Protein AF-A0AAJ6M3D6-F1 (afdb_monomer_lite)

Foldseek 3Di:
DDDVVNVVVVLVVLLVVLLVQLVVCVVVCVPCVVVSLVVSLVCCCPVVVDDNVSSNVSSVVSVVVNVVVPQDFDWPPVPADPQWTWTARPVVRDIDIDTPVVCCVPPPVVPPPDDDDD

pLDDT: mean 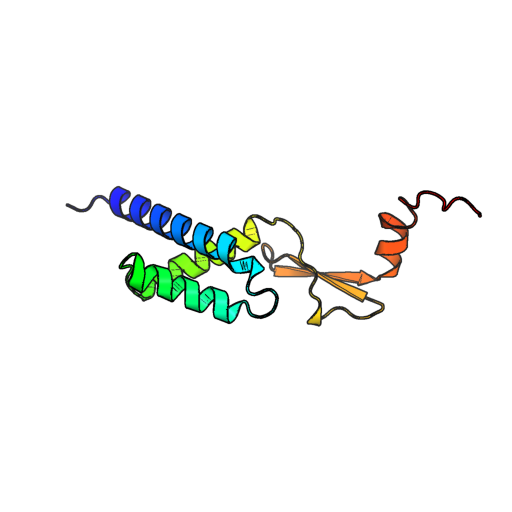75.57, std 13.22, range [39.34, 93.31]

Radius of gyration: 20.31 Å; chains: 1; bounding box: 68×24×45 Å

Organism: NCBI:txid1605838

Structure (mmCIF, N/CA/C/O backbone):
data_AF-A0AAJ6M3D6-F1
#
_entry.id   AF-A0AAJ6M3D6-F1
#
loop_
_atom_site.group_PDB
_atom_site.id
_atom_site.type_symbol
_atom_site.label_atom_id
_atom_site.label_alt_id
_atom_site.label_comp_id
_atom_site.label_asym_id
_atom_site.label_entity_id
_atom_site.label_seq_id
_atom_site.pdbx_PDB_ins_code
_atom_site.Cartn_x
_atom_site.Cartn_y
_atom_site.Cartn_z
_atom_site.occupancy
_atom_site.B_iso_or_equiv
_atom_site.auth_seq_id
_atom_site.auth_comp_id
_atom_site.auth_asym_id
_atom_site.auth_atom_id
_atom_site.pdbx_PDB_model_num
ATOM 1 N N . MET A 1 1 ? -25.809 8.737 21.921 1.00 39.34 1 MET A N 1
ATOM 2 C CA . MET A 1 1 ? -25.945 9.112 20.499 1.00 39.34 1 MET A CA 1
ATOM 3 C C . MET A 1 1 ? -24.542 9.071 19.920 1.00 39.34 1 MET A C 1
ATOM 5 O O . MET A 1 1 ? -23.765 9.938 20.275 1.00 39.34 1 MET A O 1
ATOM 9 N N . ASN A 1 2 ? -24.183 8.025 19.169 1.00 50.72 2 ASN A N 1
ATOM 10 C CA . ASN A 1 2 ? -22.892 7.982 18.472 1.00 50.72 2 ASN A CA 1
ATOM 11 C C . ASN A 1 2 ? -23.045 8.826 17.210 1.00 50.72 2 ASN A C 1
ATOM 13 O O . ASN A 1 2 ? -23.861 8.480 16.351 1.00 50.72 2 ASN A O 1
ATOM 17 N N . SER A 1 3 ? -22.330 9.943 17.123 1.00 57.78 3 SER A N 1
ATOM 18 C CA . SER A 1 3 ? -22.367 10.767 15.922 1.00 57.78 3 SER A CA 1
ATOM 19 C C . SER A 1 3 ? -21.639 10.025 14.793 1.00 57.78 3 SER A C 1
ATOM 21 O O . SER A 1 3 ? -20.607 9.401 15.039 1.00 57.78 3 SER A O 1
ATOM 23 N N . PRO A 1 4 ? -22.126 10.070 13.541 1.00 56.81 4 PRO A N 1
ATOM 24 C CA . PRO A 1 4 ? -21.431 9.455 12.407 1.00 56.81 4 PRO A CA 1
ATOM 25 C C . PRO A 1 4 ? -19.996 9.990 12.225 1.00 56.81 4 PRO A C 1
ATOM 27 O O . PRO A 1 4 ? -19.134 9.255 11.747 1.00 56.81 4 PRO A O 1
ATOM 30 N N . LEU A 1 5 ? -19.715 11.212 12.694 1.00 62.44 5 LEU A N 1
ATOM 31 C CA . LEU A 1 5 ? -18.369 11.791 12.780 1.00 62.44 5 LEU A CA 1
ATOM 32 C C . LEU A 1 5 ? -17.418 10.971 13.668 1.00 62.44 5 LEU A C 1
ATOM 34 O O . LEU A 1 5 ? -16.331 10.636 13.209 1.00 62.44 5 LEU A O 1
ATOM 38 N N . ASP A 1 6 ? -17.853 10.539 14.856 1.00 70.81 6 ASP A N 1
ATOM 39 C CA . ASP A 1 6 ? -17.025 9.737 15.774 1.00 70.81 6 ASP A CA 1
ATOM 40 C C . ASP A 1 6 ? -16.624 8.400 15.134 1.00 70.81 6 ASP A C 1
ATOM 42 O O . ASP A 1 6 ? -15.515 7.899 15.313 1.00 70.81 6 ASP A O 1
ATOM 46 N N . SER A 1 7 ? -17.528 7.821 14.335 1.00 74.81 7 SER A N 1
ATOM 47 C CA . SER A 1 7 ? -17.263 6.572 13.619 1.00 74.81 7 SER A CA 1
ATOM 48 C C . SER A 1 7 ? -16.274 6.749 12.463 1.00 74.81 7 SER A C 1
ATOM 50 O O . SER A 1 7 ? -15.472 5.853 12.199 1.00 74.81 7 SER A O 1
ATOM 52 N N . MET A 1 8 ? -16.303 7.903 11.791 1.00 76.06 8 MET A N 1
ATOM 53 C CA . MET A 1 8 ? -15.398 8.220 10.690 1.00 76.06 8 MET A CA 1
ATOM 54 C C . MET A 1 8 ? -13.999 8.559 11.213 1.00 76.06 8 MET A C 1
ATOM 56 O O . MET A 1 8 ? -13.025 7.970 10.750 1.00 76.06 8 MET A O 1
ATOM 60 N N . GLU A 1 9 ? -13.901 9.393 12.249 1.00 78.44 9 GLU A N 1
ATOM 61 C CA . GLU A 1 9 ? -12.632 9.718 12.912 1.00 78.44 9 GLU A CA 1
ATOM 62 C C . GLU A 1 9 ? -11.969 8.481 13.524 1.00 78.44 9 GLU A C 1
ATOM 64 O O . GLU A 1 9 ? -10.751 8.300 13.411 1.00 78.44 9 GLU A O 1
ATOM 69 N N . TYR A 1 10 ? -12.761 7.584 14.122 1.00 83.81 10 TYR A N 1
ATOM 70 C CA . TYR A 1 10 ? -12.259 6.310 14.629 1.00 83.81 10 TYR A CA 1
ATOM 71 C C . TYR A 1 10 ? -11.660 5.458 13.506 1.00 83.81 10 TYR A C 1
ATOM 73 O O . TYR A 1 10 ? -10.528 4.985 13.622 1.00 83.81 10 TYR A O 1
ATOM 81 N N . ARG A 1 11 ? -12.384 5.297 12.391 1.00 82.75 11 ARG A N 1
ATOM 82 C CA . ARG A 1 11 ? -11.904 4.526 11.234 1.00 82.75 11 ARG A CA 1
ATOM 83 C C . ARG A 1 11 ? -10.623 5.114 10.657 1.00 82.75 11 ARG A C 1
ATOM 85 O O . ARG A 1 11 ? -9.671 4.369 10.451 1.00 82.75 11 ARG A O 1
ATOM 92 N N . GLU A 1 12 ? -10.567 6.426 10.455 1.00 81.56 12 GLU A N 1
ATOM 93 C CA . GLU A 1 12 ? -9.363 7.086 9.945 1.00 81.56 12 GLU A CA 1
ATOM 94 C C . GLU A 1 12 ? -8.168 6.925 10.886 1.00 81.56 12 GLU A C 1
ATOM 96 O O . GLU A 1 12 ? -7.047 6.675 10.441 1.00 81.56 12 GLU A O 1
ATOM 101 N N . THR A 1 13 ? -8.393 7.044 12.195 1.00 88.50 13 THR A N 1
ATOM 102 C CA . THR A 1 13 ? -7.333 6.889 13.196 1.00 88.50 13 THR A CA 1
ATOM 103 C C . THR A 1 13 ? -6.786 5.462 13.193 1.00 88.50 13 THR A C 1
ATOM 105 O O . THR A 1 13 ? -5.569 5.264 13.197 1.00 88.50 13 THR A O 1
ATOM 108 N N . MET A 1 14 ? -7.666 4.460 13.121 1.00 90.06 14 MET A N 1
ATOM 109 C CA . MET A 1 14 ? -7.262 3.054 13.057 1.00 90.06 14 MET A CA 1
ATOM 110 C C . MET A 1 14 ? -6.582 2.702 11.722 1.00 90.06 14 MET A C 1
ATOM 112 O O . MET A 1 14 ? -5.603 1.957 11.718 1.00 90.06 14 MET A O 1
ATOM 116 N N . GLN A 1 15 ? -7.021 3.280 10.598 1.00 84.25 15 GLN A N 1
ATOM 117 C CA . GLN A 1 15 ? -6.352 3.126 9.299 1.00 84.25 15 GLN A CA 1
ATOM 118 C C . GLN A 1 15 ? -4.938 3.718 9.322 1.00 84.25 15 GLN A C 1
ATOM 120 O O . GLN A 1 15 ? -3.987 3.069 8.888 1.00 84.25 15 GLN A O 1
ATOM 125 N N . ARG A 1 16 ? -4.767 4.919 9.889 1.00 86.31 16 ARG A N 1
ATOM 126 C CA . ARG A 1 16 ? -3.444 5.544 10.047 1.00 86.31 16 ARG A CA 1
ATOM 127 C C . ARG A 1 16 ? -2.516 4.706 10.928 1.00 86.31 16 ARG A C 1
ATOM 129 O O . ARG A 1 16 ? -1.332 4.587 10.616 1.00 86.31 16 ARG A O 1
ATOM 136 N N . ALA A 1 17 ? -3.041 4.095 11.991 1.00 88.50 17 ALA A N 1
ATOM 137 C CA . ALA A 1 17 ? -2.277 3.177 12.834 1.00 88.50 17 ALA A CA 1
ATOM 138 C C . ALA A 1 17 ? -1.837 1.919 12.062 1.00 88.50 17 ALA A C 1
ATOM 140 O O . ALA A 1 17 ? -0.669 1.534 12.137 1.00 88.50 17 ALA A O 1
ATOM 141 N N . ALA A 1 18 ? -2.732 1.329 11.260 1.00 88.25 18 ALA A N 1
ATOM 142 C CA . ALA A 1 18 ? -2.402 0.210 10.377 1.00 88.25 18 ALA A CA 1
ATOM 143 C C . ALA A 1 18 ? -1.307 0.583 9.365 1.00 88.25 18 ALA A C 1
ATOM 145 O O . ALA A 1 18 ? -0.328 -0.144 9.214 1.00 88.25 18 ALA A O 1
ATOM 146 N N . LEU A 1 19 ? -1.420 1.752 8.729 1.00 84.62 19 LEU A N 1
ATOM 147 C CA . LEU A 1 19 ? -0.434 2.249 7.771 1.00 84.62 19 LEU A CA 1
ATOM 148 C C . LEU A 1 19 ? 0.939 2.464 8.419 1.00 84.62 19 LEU A C 1
ATOM 150 O O . LEU A 1 19 ? 1.965 2.123 7.833 1.00 84.62 19 LEU A O 1
ATOM 154 N N . ALA A 1 20 ? 0.980 3.015 9.634 1.00 86.25 20 ALA A N 1
ATOM 155 C CA . ALA A 1 20 ? 2.223 3.198 10.377 1.00 86.25 20 ALA A CA 1
ATOM 156 C C . ALA A 1 20 ? 2.885 1.854 10.724 1.00 86.25 20 ALA A C 1
ATOM 158 O O . A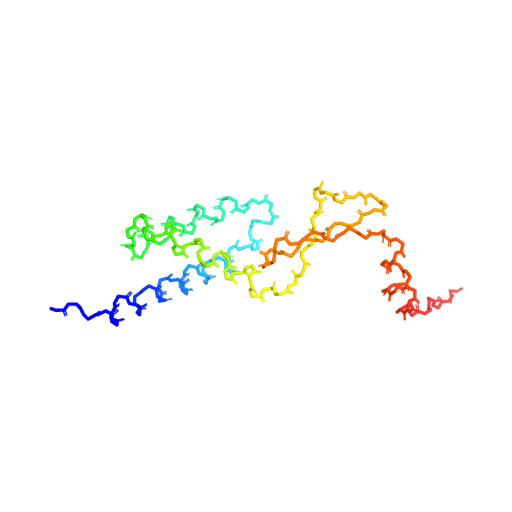LA A 1 20 ? 4.106 1.722 10.599 1.00 86.25 20 ALA A O 1
ATOM 159 N N . TYR A 1 21 ? 2.085 0.854 11.109 1.00 87.06 21 TYR A N 1
ATOM 160 C CA . TYR A 1 21 ? 2.566 -0.505 11.356 1.00 87.06 21 TYR A CA 1
ATOM 161 C C . TYR A 1 21 ? 3.162 -1.118 10.082 1.00 87.06 21 TYR A C 1
ATOM 163 O O . TYR A 1 21 ? 4.306 -1.575 10.091 1.00 87.06 21 TYR A O 1
ATOM 171 N N . LEU A 1 22 ? 2.431 -1.040 8.968 1.00 84.38 22 LEU A N 1
ATOM 172 C CA . LEU A 1 22 ? 2.882 -1.520 7.665 1.00 84.38 22 LEU A CA 1
ATOM 173 C C . LEU A 1 22 ? 4.202 -0.861 7.239 1.00 84.38 22 LEU A C 1
ATOM 175 O O . LEU A 1 22 ? 5.171 -1.562 6.963 1.00 84.38 22 LEU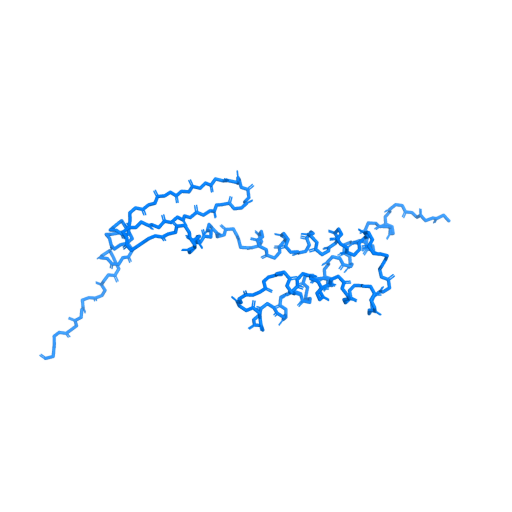 A O 1
ATOM 179 N N . LYS A 1 23 ? 4.298 0.474 7.292 1.00 81.44 23 LYS A N 1
ATOM 180 C CA . LYS A 1 23 ? 5.525 1.220 6.944 1.00 81.44 23 LYS A CA 1
ATOM 181 C C . LYS A 1 23 ? 6.735 0.811 7.783 1.00 81.44 23 LYS A C 1
ATOM 183 O O . LYS A 1 23 ? 7.859 0.795 7.280 1.00 81.44 23 LYS A O 1
ATOM 188 N N . ARG A 1 24 ? 6.525 0.506 9.067 1.00 82.81 24 ARG A N 1
ATOM 189 C CA . ARG A 1 24 ? 7.597 0.110 9.990 1.00 82.81 24 ARG A CA 1
ATOM 190 C C . ARG A 1 24 ? 8.097 -1.306 9.714 1.00 82.81 24 ARG A C 1
ATOM 192 O O . ARG A 1 24 ? 9.299 -1.534 9.799 1.00 82.81 24 ARG A O 1
ATOM 199 N N . HIS A 1 25 ? 7.192 -2.218 9.367 1.00 79.50 25 HIS A N 1
ATOM 200 C CA . HIS A 1 25 ? 7.494 -3.642 9.228 1.00 79.50 25 HIS A CA 1
ATOM 201 C C . HIS A 1 25 ? 7.676 -4.111 7.773 1.00 79.50 25 HIS A C 1
ATOM 203 O O . HIS A 1 25 ? 8.168 -5.215 7.572 1.00 79.50 25 HIS A O 1
ATOM 209 N N . GLN A 1 26 ? 7.397 -3.287 6.753 1.00 70.62 26 GLN A N 1
ATOM 210 C CA . GLN A 1 26 ? 7.592 -3.662 5.338 1.00 70.62 26 GLN A CA 1
ATOM 211 C C . GLN A 1 26 ? 9.043 -4.056 5.008 1.00 70.62 26 GLN A C 1
ATOM 213 O O . GLN A 1 26 ? 9.289 -4.932 4.190 1.00 70.62 26 GLN A O 1
ATOM 218 N N . LYS A 1 27 ? 10.028 -3.432 5.670 1.00 64.19 27 LYS A N 1
ATOM 219 C CA . LYS A 1 27 ? 11.458 -3.708 5.439 1.00 64.19 27 LYS A CA 1
ATOM 220 C C . LYS A 1 27 ? 11.918 -5.039 6.032 1.00 64.19 27 LYS A C 1
ATOM 222 O O . LYS A 1 27 ? 12.991 -5.514 5.682 1.00 64.19 27 LYS A O 1
ATOM 227 N N . GLU A 1 28 ? 11.129 -5.613 6.937 1.00 63.69 28 GLU A N 1
ATOM 228 C CA . GLU A 1 28 ? 11.398 -6.919 7.542 1.00 63.69 28 GLU A CA 1
ATOM 229 C C . GLU A 1 28 ? 10.893 -8.073 6.655 1.00 63.69 28 GLU A C 1
ATOM 231 O O . GLU A 1 28 ? 11.303 -9.208 6.870 1.00 63.69 28 GLU A O 1
ATOM 236 N N . HIS A 1 29 ? 10.032 -7.792 5.663 1.00 55.38 29 HIS A N 1
ATOM 237 C CA . HIS A 1 29 ? 9.282 -8.794 4.886 1.00 55.38 29 HIS A CA 1
ATOM 238 C C . HIS A 1 29 ? 9.354 -8.550 3.375 1.00 55.38 29 HIS A C 1
ATOM 240 O O . HIS A 1 29 ? 8.335 -8.584 2.700 1.00 55.38 29 HIS A O 1
ATOM 246 N N . LEU A 1 30 ? 10.555 -8.339 2.828 1.00 53.81 30 LEU A N 1
ATOM 247 C CA . LEU A 1 30 ? 10.774 -8.094 1.388 1.00 53.81 30 LEU A CA 1
ATOM 248 C C . LEU A 1 30 ? 10.300 -9.229 0.449 1.00 53.81 30 LEU A C 1
ATOM 250 O O . LEU A 1 30 ? 10.342 -9.055 -0.764 1.00 53.81 30 LEU A O 1
ATOM 254 N N . GLU A 1 31 ? 9.860 -10.374 0.982 1.00 52.69 31 GLU A N 1
ATOM 255 C CA . GLU A 1 31 ? 9.479 -11.558 0.196 1.00 52.69 31 GLU A CA 1
ATOM 256 C C . GLU A 1 31 ? 8.081 -12.124 0.539 1.00 52.69 31 GLU A C 1
ATOM 258 O O . GLU A 1 31 ? 7.639 -13.053 -0.130 1.00 52.69 31 GLU A O 1
ATOM 263 N N . HIS A 1 32 ? 7.365 -11.601 1.553 1.00 60.22 32 HIS A N 1
ATOM 264 C CA . HIS A 1 32 ? 6.113 -12.212 2.050 1.00 60.22 32 HIS A CA 1
ATOM 265 C C . HIS A 1 32 ? 5.038 -11.187 2.464 1.00 60.22 32 HIS A C 1
ATOM 267 O O . HIS A 1 32 ? 4.729 -11.015 3.650 1.00 60.22 32 HIS A O 1
ATOM 273 N N . ASP A 1 33 ? 4.408 -10.553 1.478 1.00 66.25 33 ASP A N 1
ATOM 274 C CA . ASP A 1 33 ? 3.343 -9.562 1.690 1.00 66.25 33 ASP A CA 1
ATOM 275 C C . ASP A 1 33 ? 2.108 -10.120 2.424 1.00 66.25 33 ASP A C 1
ATOM 277 O O . ASP A 1 33 ? 1.517 -9.431 3.262 1.00 66.25 33 ASP A O 1
ATOM 281 N N . ASP A 1 34 ? 1.774 -11.398 2.219 1.00 70.38 34 ASP A N 1
AT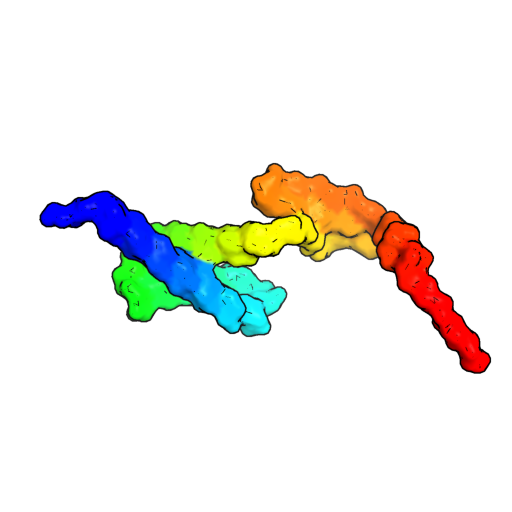OM 282 C CA . ASP A 1 34 ? 0.660 -12.067 2.911 1.00 70.38 34 ASP A CA 1
ATOM 283 C C . ASP A 1 34 ? 0.869 -12.122 4.436 1.00 70.38 34 ASP A C 1
ATOM 285 O O . ASP A 1 34 ? -0.068 -11.964 5.231 1.00 70.38 34 ASP A O 1
ATOM 289 N N . GLN A 1 35 ? 2.120 -12.302 4.875 1.00 80.25 35 GLN A N 1
ATOM 290 C CA . GLN A 1 35 ? 2.458 -12.346 6.296 1.00 80.25 35 GLN A CA 1
ATOM 291 C C . GLN A 1 35 ? 2.393 -10.948 6.924 1.00 80.25 35 GLN A C 1
ATOM 293 O O . GLN A 1 35 ? 1.925 -10.798 8.059 1.00 80.25 35 GLN A O 1
ATOM 298 N N . LEU A 1 36 ? 2.813 -9.918 6.186 1.00 81.38 36 LEU A N 1
ATOM 299 C CA . LEU A 1 36 ? 2.719 -8.525 6.615 1.00 81.38 36 LEU A CA 1
ATOM 300 C C . LEU A 1 36 ? 1.251 -8.100 6.804 1.00 81.38 36 LEU A C 1
ATOM 302 O O . LEU A 1 36 ? 0.910 -7.452 7.803 1.00 81.38 36 LEU A O 1
ATOM 306 N N . PHE A 1 37 ? 0.368 -8.532 5.902 1.00 83.94 37 PHE A N 1
ATOM 307 C CA . PHE A 1 37 ? -1.066 -8.273 5.987 1.00 83.94 37 PHE A CA 1
ATOM 308 C C . PHE A 1 37 ? -1.707 -8.936 7.217 1.00 83.94 37 PHE A C 1
ATOM 310 O O . PHE A 1 37 ? -2.334 -8.263 8.041 1.00 83.94 37 PHE A O 1
ATOM 317 N N . SER A 1 38 ? -1.468 -10.237 7.417 1.00 86.81 38 SER A N 1
ATOM 318 C CA . SER A 1 38 ? -1.995 -10.990 8.567 1.00 86.81 38 SER A CA 1
ATOM 319 C C . SER A 1 38 ? -1.510 -10.433 9.917 1.00 86.81 38 SER A C 1
ATOM 321 O O . SER A 1 38 ? -2.289 -10.283 10.869 1.00 86.81 38 SER A O 1
ATOM 323 N N . ARG A 1 39 ? -0.234 -10.028 10.005 1.00 87.88 39 ARG A N 1
ATOM 324 C CA . ARG A 1 39 ? 0.322 -9.368 11.200 1.00 87.88 39 ARG A CA 1
ATOM 325 C C . ARG A 1 39 ? -0.335 -8.018 11.479 1.00 87.88 39 ARG A C 1
ATOM 327 O O . ARG A 1 39 ? -0.567 -7.691 12.642 1.00 87.88 39 ARG A O 1
ATOM 334 N N . THR A 1 40 ? -0.674 -7.263 10.439 1.00 88.50 40 THR A N 1
ATOM 335 C CA . THR A 1 40 ? -1.361 -5.970 10.577 1.00 88.50 40 THR A CA 1
ATOM 336 C C . THR A 1 40 ? -2.779 -6.149 11.116 1.00 88.50 40 THR A C 1
ATOM 338 O O . THR A 1 40 ? -3.155 -5.466 12.068 1.00 88.50 40 THR A O 1
ATOM 341 N N . ILE A 1 41 ? -3.536 -7.125 10.602 1.00 90.12 41 ILE A N 1
ATOM 342 C CA . ILE A 1 41 ? -4.864 -7.478 11.139 1.00 90.12 41 ILE A CA 1
ATOM 343 C C . ILE A 1 41 ? -4.753 -7.878 12.613 1.00 90.12 41 ILE A C 1
ATOM 345 O O . ILE A 1 41 ? -5.519 -7.412 13.457 1.00 90.12 41 ILE A O 1
ATOM 349 N N . THR A 1 42 ? -3.762 -8.707 12.942 1.00 91.69 42 THR A N 1
ATOM 350 C CA . THR A 1 42 ? -3.519 -9.164 14.315 1.00 91.69 42 THR A CA 1
ATOM 351 C C . THR A 1 42 ? -3.192 -7.994 15.243 1.00 91.69 42 THR A C 1
ATOM 353 O O . THR A 1 42 ? -3.716 -7.927 16.353 1.00 91.69 42 THR A O 1
ATOM 356 N N . HIS A 1 43 ? -2.382 -7.034 14.790 1.00 91.06 43 HIS A N 1
ATOM 357 C CA . HIS A 1 43 ? -2.067 -5.823 15.544 1.00 91.06 43 HIS A CA 1
ATOM 358 C C . HIS A 1 43 ? -3.315 -4.967 15.803 1.00 91.06 43 HIS A C 1
ATOM 360 O O . HIS A 1 43 ? -3.572 -4.594 16.947 1.00 91.06 43 HIS A O 1
ATOM 366 N N . LEU A 1 44 ? -4.132 -4.721 14.775 1.00 89.38 44 LEU A N 1
ATOM 367 C CA . LEU A 1 44 ? -5.385 -3.973 14.913 1.00 89.38 44 LEU A CA 1
ATOM 368 C C . LEU A 1 44 ? -6.338 -4.634 15.919 1.00 89.38 44 LEU A C 1
ATOM 370 O O . LEU A 1 44 ? -6.951 -3.953 16.739 1.00 89.38 44 LEU A O 1
ATOM 374 N N . ARG A 1 45 ? -6.432 -5.965 15.906 1.00 93.31 45 ARG A N 1
ATOM 375 C CA . ARG A 1 45 ? -7.302 -6.710 16.822 1.00 93.31 45 ARG A CA 1
ATOM 376 C C . ARG A 1 45 ? -6.776 -6.737 18.250 1.00 93.31 45 ARG A C 1
ATOM 378 O O . ARG A 1 45 ? -7.502 -6.392 19.175 1.00 93.31 45 ARG A O 1
ATOM 385 N N . LEU A 1 46 ? -5.531 -7.175 18.434 1.00 90.19 46 LEU A N 1
ATOM 386 C CA . LEU A 1 46 ? -4.985 -7.463 19.760 1.00 90.19 46 LEU A CA 1
ATOM 387 C C . LEU A 1 46 ? -4.487 -6.209 20.478 1.00 90.19 46 LEU A C 1
ATOM 389 O O . LEU A 1 46 ? -4.649 -6.108 21.689 1.00 90.19 46 LEU A O 1
ATOM 393 N N . ALA A 1 47 ? -3.884 -5.263 19.755 1.00 88.19 47 ALA A N 1
ATOM 394 C CA . ALA A 1 47 ? -3.317 -4.061 20.361 1.00 88.19 47 ALA A CA 1
ATOM 395 C C . ALA A 1 47 ? -4.308 -2.891 20.398 1.00 88.19 47 ALA A C 1
ATOM 397 O O . ALA A 1 47 ? -4.248 -2.079 21.317 1.00 88.19 47 ALA A O 1
ATOM 398 N N . LEU A 1 48 ? -5.208 -2.798 19.411 1.00 86.12 48 LEU A N 1
ATOM 399 C CA . LEU A 1 48 ? -6.127 -1.661 19.254 1.00 86.12 48 LEU A CA 1
ATOM 400 C C . LEU A 1 48 ? -7.605 -2.028 19.458 1.00 86.12 48 LEU A C 1
ATOM 402 O O . LEU A 1 48 ? -8.463 -1.148 19.414 1.00 86.12 48 LEU A O 1
ATOM 406 N N . GLY A 1 49 ? -7.915 -3.305 19.713 1.00 88.19 49 GLY A N 1
ATOM 407 C CA . GLY A 1 49 ? -9.272 -3.763 20.023 1.00 88.19 49 GLY A CA 1
ATOM 408 C C . GLY A 1 49 ? -10.256 -3.655 18.856 1.00 88.19 49 GLY A C 1
ATOM 409 O O . GLY A 1 49 ? -11.466 -3.630 19.078 1.00 88.19 49 GLY A O 1
ATOM 410 N N . VAL A 1 50 ? -9.765 -3.560 17.618 1.00 89.44 50 VAL A N 1
ATOM 411 C CA . VAL A 1 50 ? -10.612 -3.413 16.430 1.00 89.44 50 VAL A CA 1
ATOM 412 C C . VAL A 1 50 ? -11.332 -4.743 16.137 1.00 89.44 50 VAL A C 1
ATOM 414 O O . VAL A 1 50 ? -10.685 -5.794 16.120 1.00 89.44 50 VAL A O 1
ATOM 417 N N . PRO A 1 51 ? -12.652 -4.737 15.864 1.00 88.12 51 PRO A N 1
ATOM 418 C CA . PRO A 1 51 ? -13.384 -5.928 15.433 1.00 88.12 51 PRO A CA 1
ATOM 419 C C . PRO A 1 51 ? -12.792 -6.541 14.159 1.00 88.12 51 PRO A C 1
ATOM 421 O O . PRO A 1 51 ? -12.387 -5.813 13.262 1.00 88.12 51 PRO A O 1
ATOM 424 N N . GLU A 1 52 ? -12.804 -7.867 14.037 1.00 84.94 52 GLU A N 1
ATOM 425 C CA . GLU A 1 52 ? -12.130 -8.605 12.951 1.00 84.94 52 GLU A CA 1
ATOM 426 C C . GLU A 1 52 ? -12.500 -8.121 11.541 1.00 84.94 52 GLU A C 1
ATOM 428 O O . GLU A 1 52 ? -11.618 -7.724 10.784 1.00 84.94 52 GLU A O 1
ATOM 433 N N . HIS A 1 53 ? -13.797 -8.013 11.238 1.00 82.81 53 HIS A N 1
ATOM 434 C CA . HIS A 1 53 ? -14.283 -7.503 9.948 1.00 82.81 53 HIS A CA 1
ATOM 435 C C . HIS A 1 53 ? -13.769 -6.085 9.625 1.00 82.81 53 HIS A C 1
ATOM 437 O O . HIS A 1 53 ? -13.506 -5.739 8.470 1.00 82.81 53 HIS A O 1
ATOM 443 N N . LEU A 1 54 ? -13.631 -5.241 10.653 1.00 85.50 54 LEU A N 1
ATOM 444 C CA . LEU A 1 54 ? -13.163 -3.869 10.511 1.00 85.50 54 LEU A CA 1
ATOM 445 C C . LEU A 1 54 ? -11.637 -3.826 10.403 1.00 85.50 54 LEU A C 1
ATOM 447 O O . LEU A 1 54 ? -11.113 -3.039 9.624 1.00 85.50 54 LEU A O 1
ATOM 451 N N . ALA A 1 55 ? -10.930 -4.692 11.126 1.00 88.44 55 ALA A N 1
ATOM 452 C CA . ALA A 1 55 ? -9.482 -4.821 11.059 1.00 88.44 55 ALA A CA 1
ATOM 453 C C . ALA A 1 55 ? -9.025 -5.268 9.665 1.00 88.44 55 ALA A C 1
ATOM 455 O O . ALA A 1 55 ? -8.111 -4.664 9.116 1.00 88.44 55 ALA A O 1
ATOM 456 N N . GLU A 1 56 ? -9.694 -6.255 9.064 1.00 86.19 56 GLU A N 1
ATOM 457 C CA . GLU A 1 56 ? -9.440 -6.678 7.679 1.00 86.19 56 GLU A CA 1
ATOM 458 C C . GLU A 1 56 ? -9.666 -5.535 6.689 1.00 86.19 56 GLU A C 1
ATOM 460 O O . GLU A 1 56 ? -8.799 -5.239 5.867 1.00 86.19 56 GLU A O 1
ATOM 465 N N . SER A 1 57 ? -10.797 -4.835 6.817 1.00 86.50 57 SER A N 1
ATOM 466 C CA . SER A 1 57 ? -11.128 -3.700 5.949 1.00 86.50 57 SER A CA 1
ATOM 467 C C . SER A 1 57 ? -10.094 -2.573 6.060 1.00 86.50 57 SER A C 1
ATOM 469 O O . SER A 1 57 ? -9.632 -2.046 5.051 1.00 86.50 57 SER A O 1
ATOM 471 N N . LEU A 1 58 ? -9.707 -2.199 7.283 1.00 87.75 58 LEU A N 1
ATOM 472 C CA . LEU A 1 58 ? -8.739 -1.129 7.537 1.00 87.75 58 LEU A CA 1
ATOM 473 C C . LEU A 1 58 ? -7.319 -1.527 7.132 1.00 87.75 58 LEU A C 1
ATOM 475 O O . LEU A 1 58 ? -6.589 -0.686 6.615 1.00 87.75 58 LEU A O 1
ATOM 479 N N . ALA A 1 59 ? -6.933 -2.790 7.326 1.00 87.50 59 ALA A N 1
ATOM 480 C CA . ALA A 1 59 ? -5.662 -3.313 6.841 1.00 87.50 59 ALA A CA 1
ATOM 481 C C . ALA A 1 59 ? -5.618 -3.298 5.308 1.00 87.50 59 ALA A C 1
ATOM 483 O O . ALA A 1 59 ? -4.619 -2.863 4.748 1.00 87.50 59 ALA A O 1
ATOM 484 N N . GLY A 1 60 ? -6.703 -3.692 4.629 1.00 84.19 60 GLY A N 1
ATOM 485 C CA . GLY A 1 60 ? -6.835 -3.626 3.168 1.00 84.19 60 GLY A CA 1
ATOM 486 C C . GLY A 1 60 ? -6.704 -2.206 2.626 1.00 84.19 60 GLY A C 1
ATOM 487 O O . GLY A 1 60 ? -5.958 -1.970 1.674 1.00 84.19 60 GLY A O 1
ATOM 488 N N . LEU A 1 61 ? -7.371 -1.246 3.271 1.00 82.81 61 LEU A N 1
ATOM 489 C CA . LEU A 1 61 ? -7.265 0.174 2.933 1.00 82.81 61 LEU A CA 1
ATOM 490 C C . LEU A 1 61 ? -5.855 0.716 3.176 1.00 82.81 61 LEU A C 1
ATOM 492 O O . LEU A 1 61 ? -5.296 1.347 2.288 1.00 82.81 61 LEU A O 1
ATOM 496 N N . ALA A 1 62 ? -5.252 0.431 4.330 1.00 85.25 62 ALA A N 1
ATOM 497 C CA . ALA A 1 62 ? -3.904 0.889 4.657 1.00 85.25 62 ALA A CA 1
ATOM 498 C C . ALA A 1 62 ? -2.828 0.238 3.777 1.00 85.25 62 ALA A C 1
ATOM 500 O O . ALA A 1 62 ? -1.861 0.894 3.407 1.00 85.25 62 ALA A O 1
ATOM 501 N N . TYR A 1 63 ? -2.991 -1.035 3.414 1.00 81.50 63 TYR A N 1
ATOM 502 C CA . TYR A 1 63 ? -2.119 -1.725 2.468 1.00 81.50 63 TYR A CA 1
ATOM 503 C C . TYR A 1 63 ? -2.275 -1.119 1.073 1.00 81.50 63 TYR A C 1
ATOM 505 O O . TYR A 1 63 ? -1.281 -0.762 0.451 1.00 81.50 63 TYR A O 1
ATOM 513 N N . SER A 1 64 ? -3.508 -0.888 0.618 1.00 75.88 64 SER A N 1
ATOM 514 C CA . SER A 1 64 ? -3.752 -0.187 -0.646 1.00 75.88 64 SER A CA 1
ATOM 515 C C . SER A 1 64 ? -3.150 1.216 -0.629 1.00 75.88 64 SER A C 1
ATOM 517 O O . SER A 1 64 ? -2.526 1.591 -1.607 1.00 75.88 64 SER A O 1
ATOM 519 N N . GLU A 1 65 ? -3.264 1.962 0.473 1.00 78.25 65 GLU A N 1
ATOM 520 C CA . GLU A 1 65 ? -2.692 3.303 0.662 1.00 78.25 65 GLU A CA 1
ATOM 521 C C . GLU A 1 65 ? -1.158 3.293 0.695 1.00 78.25 65 GLU A C 1
ATOM 523 O O . GLU A 1 65 ? -0.521 4.170 0.115 1.00 78.25 65 GLU A O 1
ATOM 528 N N . LEU A 1 66 ? -0.551 2.282 1.321 1.00 75.75 66 LEU A N 1
ATOM 529 C CA . LEU A 1 66 ? 0.896 2.079 1.309 1.00 75.75 66 LEU A CA 1
ATOM 530 C C . LEU A 1 66 ? 1.425 1.939 -0.121 1.00 75.75 66 LEU A C 1
ATOM 532 O O . LEU A 1 66 ? 2.454 2.524 -0.451 1.00 75.75 66 LEU A O 1
ATOM 536 N N . HIS A 1 67 ? 0.685 1.209 -0.955 1.00 69.19 67 HIS A N 1
ATOM 537 C CA . HIS A 1 67 ? 1.024 0.961 -2.353 1.00 69.19 67 HIS A CA 1
ATOM 538 C C . HIS A 1 67 ? 0.509 2.064 -3.299 1.00 69.19 67 HIS A C 1
ATOM 540 O O . HIS A 1 67 ? 1.102 2.274 -4.345 1.00 69.19 67 HIS A O 1
ATOM 546 N N . HIS A 1 68 ? -0.537 2.818 -2.932 1.00 55.69 68 HIS A N 1
ATOM 547 C CA . HIS A 1 68 ? -1.066 3.979 -3.670 1.00 55.69 68 HIS A CA 1
ATOM 548 C C . HIS A 1 68 ? -0.225 5.246 -3.445 1.00 55.69 68 HIS A C 1
ATOM 550 O O . HIS A 1 68 ? -0.171 6.107 -4.319 1.00 55.69 68 HIS A O 1
ATOM 556 N N . GLY A 1 69 ? 0.422 5.392 -2.280 1.00 49.69 69 GLY A N 1
ATOM 557 C CA . GLY A 1 69 ? 1.347 6.496 -1.993 1.00 49.69 69 GLY A CA 1
ATOM 558 C C . GLY A 1 69 ? 2.627 6.434 -2.831 1.00 49.69 69 GLY A C 1
ATOM 559 O O . GLY A 1 69 ? 3.291 7.452 -3.028 1.00 49.69 69 GLY A O 1
ATOM 560 N N . ALA A 1 70 ? 2.931 5.257 -3.374 1.00 48.56 70 ALA A N 1
ATOM 561 C CA . ALA A 1 70 ? 3.812 5.092 -4.508 1.00 48.56 70 ALA A CA 1
ATOM 562 C C . ALA A 1 70 ? 2.947 5.120 -5.776 1.00 48.56 70 ALA A C 1
ATOM 564 O O . ALA A 1 70 ? 2.530 4.083 -6.276 1.00 48.56 70 ALA A O 1
ATOM 565 N N . GLY A 1 71 ? 2.709 6.296 -6.362 1.00 48.88 71 GLY A N 1
ATOM 566 C CA . GLY A 1 71 ? 2.217 6.416 -7.750 1.00 48.88 71 GLY A CA 1
ATOM 567 C C . GLY A 1 71 ? 3.206 5.860 -8.792 1.00 48.88 71 GLY A C 1
ATOM 568 O O . GLY A 1 71 ? 3.249 6.305 -9.939 1.00 48.88 71 GLY A O 1
ATOM 569 N N . GLU A 1 72 ? 4.060 4.935 -8.376 1.00 57.91 72 GLU A N 1
ATOM 570 C CA . GLU A 1 72 ? 5.131 4.339 -9.128 1.00 57.91 72 GLU A CA 1
ATOM 571 C C . GLU A 1 72 ? 4.562 3.078 -9.759 1.00 57.91 72 GLU A C 1
ATOM 573 O O . GLU A 1 72 ? 4.217 2.106 -9.089 1.00 57.91 72 GLU A O 1
ATOM 578 N N . ARG A 1 73 ? 4.431 3.120 -11.085 1.00 66.19 73 ARG A N 1
ATOM 579 C CA . ARG A 1 73 ? 4.224 1.927 -11.906 1.00 66.19 73 ARG A CA 1
ATOM 580 C C . ARG A 1 73 ? 5.207 0.863 -11.421 1.00 66.19 73 ARG A C 1
ATOM 582 O O . ARG A 1 73 ? 6.417 1.077 -11.471 1.00 66.19 73 ARG A O 1
ATOM 589 N N . MET A 1 74 ? 4.683 -0.247 -10.926 1.00 74.12 74 MET A N 1
ATOM 590 C CA . MET A 1 74 ? 5.484 -1.275 -10.280 1.00 74.12 74 MET A CA 1
ATOM 591 C C . MET A 1 74 ? 6.064 -2.216 -11.327 1.00 74.12 74 MET A C 1
ATOM 593 O O . MET A 1 74 ? 5.392 -2.554 -12.297 1.00 74.12 74 MET A O 1
ATOM 597 N N . LEU A 1 75 ? 7.301 -2.662 -11.123 1.00 79.75 75 LEU A N 1
ATOM 598 C CA . LEU A 1 75 ? 7.890 -3.733 -11.914 1.00 79.75 75 LEU A CA 1
ATOM 599 C C . LEU A 1 75 ? 7.347 -5.092 -11.459 1.00 79.75 75 LEU A C 1
ATOM 601 O O . LEU A 1 75 ? 7.613 -5.523 -10.342 1.00 79.75 75 LEU A O 1
ATOM 605 N N . ASP A 1 76 ? 6.649 -5.790 -12.347 1.00 80.00 76 ASP A N 1
ATOM 606 C CA . ASP A 1 76 ? 6.214 -7.168 -12.144 1.00 80.00 76 ASP A CA 1
ATOM 607 C C . ASP A 1 76 ? 7.362 -8.122 -12.514 1.00 80.00 76 ASP A C 1
ATOM 609 O O . ASP A 1 76 ? 7.591 -8.456 -13.683 1.00 80.00 76 ASP A O 1
ATOM 613 N N . ILE A 1 77 ? 8.132 -8.522 -11.500 1.00 76.50 77 ILE A N 1
ATOM 614 C CA . ILE A 1 77 ? 9.319 -9.378 -11.650 1.00 76.50 77 ILE A CA 1
ATOM 615 C C . ILE A 1 77 ? 8.928 -10.768 -12.162 1.00 76.50 77 ILE A C 1
ATOM 617 O O . ILE A 1 77 ? 9.626 -11.327 -13.005 1.00 76.50 77 ILE A O 1
ATOM 621 N N . SER A 1 78 ? 7.803 -11.312 -11.698 1.00 76.00 78 SER A N 1
ATOM 622 C CA . SER A 1 78 ? 7.345 -12.658 -12.053 1.00 76.00 78 SER A CA 1
ATOM 623 C C . SER A 1 78 ? 6.958 -12.781 -13.526 1.00 76.00 78 SER A C 1
ATOM 625 O O . SER A 1 78 ? 7.112 -13.852 -14.112 1.00 76.00 78 SER A O 1
ATOM 627 N N . ARG A 1 79 ? 6.459 -11.698 -14.133 1.00 74.81 79 ARG A N 1
ATOM 628 C CA . ARG A 1 79 ? 6.063 -11.666 -15.552 1.00 74.81 79 ARG A CA 1
ATOM 629 C C . ARG A 1 79 ? 7.132 -11.098 -16.479 1.00 74.81 79 ARG A C 1
ATOM 631 O O . ARG A 1 79 ? 7.007 -11.222 -17.699 1.00 74.81 79 ARG A O 1
ATOM 638 N N . SER A 1 80 ? 8.165 -10.476 -15.922 1.00 86.56 80 SER A N 1
ATOM 639 C CA . SER A 1 80 ? 9.304 -9.980 -16.685 1.00 86.56 80 SER A CA 1
ATOM 640 C C . SER A 1 80 ? 10.240 -11.120 -17.097 1.00 86.56 80 SER A C 1
ATOM 642 O O . SER A 1 80 ? 10.334 -12.165 -16.463 1.00 86.56 80 SER A O 1
ATOM 644 N N . THR A 1 81 ? 10.959 -10.909 -18.191 1.00 85.00 81 THR A N 1
ATOM 645 C CA . THR A 1 81 ? 11.960 -11.823 -18.743 1.00 85.00 81 THR A CA 1
ATOM 646 C C . THR A 1 81 ? 13.246 -11.056 -19.037 1.00 85.00 81 THR A C 1
ATOM 648 O O . THR A 1 81 ? 13.265 -9.825 -19.040 1.00 85.00 81 THR A O 1
ATOM 651 N N . GLY A 1 82 ? 14.336 -11.763 -19.347 1.00 82.94 82 GLY A N 1
ATOM 652 C CA . GLY A 1 82 ? 15.625 -11.126 -19.651 1.00 82.94 82 GLY A CA 1
ATOM 653 C C . GLY A 1 82 ? 15.595 -10.134 -20.825 1.00 82.94 82 GLY A C 1
ATOM 654 O O . GLY A 1 82 ? 16.469 -9.279 -20.919 1.00 82.94 82 GLY A O 1
ATOM 655 N N . SER A 1 83 ? 14.592 -10.210 -21.706 1.00 85.94 83 SER A N 1
ATOM 656 C CA . SER A 1 83 ? 14.408 -9.291 -22.837 1.00 85.94 83 SER A CA 1
ATOM 657 C C . SER A 1 83 ? 13.252 -8.306 -22.660 1.00 85.94 83 SER A C 1
ATOM 659 O O . SER A 1 83 ? 13.149 -7.343 -23.424 1.00 85.94 83 SER A O 1
ATOM 661 N N . THR A 1 84 ? 12.362 -8.529 -21.692 1.00 88.19 84 THR A N 1
ATOM 662 C CA . THR A 1 84 ? 11.080 -7.823 -21.608 1.00 88.19 84 THR A CA 1
ATOM 663 C C . THR A 1 84 ? 10.700 -7.531 -20.165 1.00 88.19 84 THR A C 1
ATOM 665 O O . THR A 1 84 ? 10.655 -8.420 -19.331 1.00 88.19 84 THR A O 1
ATOM 668 N N . VAL A 1 85 ? 10.370 -6.281 -19.892 1.00 88.50 85 VAL A N 1
ATOM 669 C CA . VAL A 1 85 ? 9.973 -5.755 -18.592 1.00 88.50 85 VAL A CA 1
ATOM 670 C C . VAL A 1 85 ? 8.468 -5.541 -18.581 1.00 88.50 85 VAL A C 1
ATOM 672 O O . VAL A 1 85 ? 7.918 -4.939 -19.504 1.00 88.50 85 VAL A O 1
ATOM 675 N N . VAL A 1 86 ? 7.800 -6.018 -17.538 1.00 85.69 86 VAL A N 1
ATOM 676 C CA . VAL A 1 86 ? 6.364 -5.832 -17.336 1.00 85.69 86 VAL A CA 1
ATOM 677 C C . VAL A 1 86 ? 6.161 -4.855 -16.189 1.00 85.69 86 VAL A C 1
ATOM 679 O O . VAL A 1 86 ? 6.559 -5.127 -15.065 1.00 85.69 86 VAL A O 1
ATOM 682 N N . LEU A 1 87 ? 5.552 -3.709 -16.470 1.00 83.12 87 LEU A N 1
ATOM 683 C CA . LEU A 1 87 ? 5.155 -2.733 -15.467 1.00 83.12 87 LEU A CA 1
ATOM 684 C C . LEU A 1 87 ? 3.650 -2.839 -15.235 1.00 83.12 87 LEU A C 1
ATOM 686 O O . LEU A 1 87 ? 2.872 -2.774 -16.183 1.00 83.12 87 LEU A O 1
ATOM 690 N N . SER A 1 88 ? 3.228 -2.962 -13.989 1.00 79.31 88 SER A N 1
ATOM 691 C CA . SER A 1 88 ? 1.826 -2.926 -13.595 1.00 79.31 88 SER A CA 1
ATOM 692 C C . SER A 1 88 ? 1.509 -1.598 -12.924 1.00 79.31 88 SER A C 1
ATOM 694 O O . SER A 1 88 ? 2.218 -1.162 -12.018 1.00 79.31 88 SER A O 1
ATOM 696 N N . ASP A 1 89 ? 0.424 -0.969 -13.350 1.00 75.06 89 ASP A N 1
ATOM 697 C CA . ASP A 1 89 ? -0.190 0.140 -12.641 1.00 75.06 89 ASP A CA 1
ATOM 698 C C . ASP A 1 89 ? -1.353 -0.404 -11.795 1.00 75.06 89 ASP A C 1
ATOM 700 O O . ASP A 1 89 ? -2.415 -0.710 -12.347 1.00 75.06 89 ASP A O 1
ATOM 704 N N . PRO A 1 90 ? -1.176 -0.550 -10.470 1.00 57.09 90 PRO A N 1
ATOM 705 C CA . PRO A 1 90 ? -2.211 -1.092 -9.596 1.00 57.09 90 PRO A CA 1
ATOM 706 C C . PRO A 1 90 ? -3.406 -0.142 -9.423 1.00 57.09 90 PRO A C 1
ATOM 708 O O . PRO A 1 90 ? -4.470 -0.593 -9.010 1.00 57.09 90 PRO A O 1
ATOM 711 N N . LEU A 1 91 ? -3.263 1.146 -9.764 1.00 53.66 91 LEU A N 1
ATOM 712 C CA . LEU A 1 91 ? -4.345 2.134 -9.688 1.00 53.66 91 LEU A CA 1
ATOM 713 C C . LEU A 1 91 ? -5.347 1.950 -10.825 1.00 53.66 91 LEU A C 1
ATOM 715 O O . LEU A 1 91 ? -6.551 2.112 -10.641 1.00 53.66 91 LEU A O 1
ATOM 719 N N . THR A 1 92 ? -4.842 1.633 -12.017 1.00 64.88 92 THR A N 1
ATOM 720 C CA . THR A 1 92 ? -5.660 1.511 -13.231 1.00 64.88 92 THR A CA 1
ATOM 721 C C . THR A 1 92 ? -5.859 0.066 -13.684 1.00 64.88 92 THR A C 1
ATOM 723 O O . THR A 1 92 ? -6.657 -0.186 -14.584 1.00 64.88 92 THR A O 1
ATOM 726 N N . GLY A 1 93 ? -5.142 -0.887 -13.080 1.00 61.00 93 GLY A N 1
ATOM 727 C CA . GLY A 1 93 ? -5.104 -2.290 -13.497 1.00 61.00 93 GLY A CA 1
ATOM 728 C C . GLY A 1 93 ? -4.363 -2.514 -14.819 1.00 61.00 93 GLY A C 1
ATOM 729 O O . GLY A 1 93 ? -4.379 -3.619 -15.361 1.00 61.00 93 GLY A O 1
ATOM 730 N N . ASN A 1 94 ? -3.720 -1.476 -15.362 1.00 72.75 94 ASN A N 1
ATOM 731 C CA . ASN A 1 94 ? -3.048 -1.557 -16.648 1.00 72.75 94 ASN A CA 1
ATOM 732 C C . ASN A 1 94 ? -1.695 -2.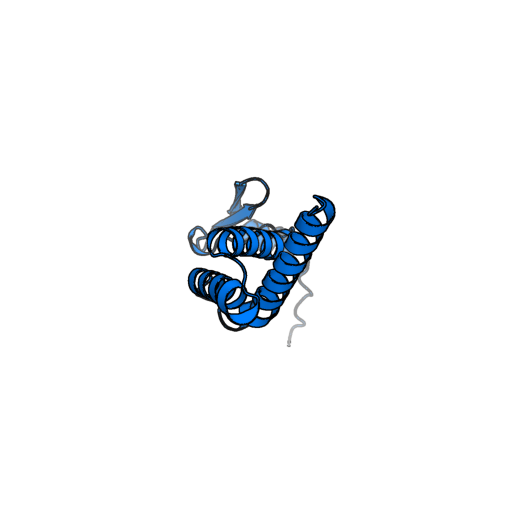245 -16.526 1.00 72.75 94 ASN A C 1
ATOM 734 O O . ASN A 1 94 ? -0.938 -2.036 -15.579 1.00 72.75 94 ASN A O 1
ATOM 738 N N . VAL A 1 95 ? -1.369 -3.028 -17.548 1.00 79.12 95 VAL A N 1
ATOM 739 C CA . VAL A 1 95 ? -0.096 -3.730 -17.653 1.00 79.12 95 VAL A CA 1
ATOM 740 C C . VAL A 1 95 ? 0.616 -3.247 -18.906 1.00 79.12 95 VAL A C 1
ATOM 742 O O . VAL A 1 95 ? 0.106 -3.376 -20.017 1.00 79.12 95 VAL A O 1
ATOM 745 N N . TYR A 1 96 ? 1.816 -2.715 -18.727 1.00 83.25 96 TYR A N 1
ATOM 746 C CA . TYR A 1 96 ? 2.672 -2.204 -19.784 1.00 83.25 96 TYR A CA 1
ATOM 747 C C . TYR A 1 96 ? 3.838 -3.161 -19.980 1.00 83.25 96 TYR A C 1
ATOM 749 O O . TYR A 1 96 ? 4.581 -3.449 -19.051 1.00 83.25 96 TYR A O 1
ATOM 757 N N . THR A 1 97 ? 4.011 -3.658 -21.198 1.00 87.69 97 THR A N 1
ATOM 758 C CA . THR A 1 97 ? 5.113 -4.562 -21.541 1.00 87.69 97 THR A CA 1
ATOM 759 C C . THR A 1 97 ? 6.102 -3.816 -22.419 1.00 87.69 97 THR A C 1
ATOM 761 O O . THR A 1 97 ? 5.733 -3.335 -23.488 1.00 87.69 97 THR A O 1
ATOM 764 N N . LEU A 1 98 ? 7.348 -3.703 -21.968 1.00 85.31 98 LEU A N 1
ATOM 765 C CA . LEU A 1 98 ? 8.395 -2.931 -22.627 1.00 85.31 98 LEU A CA 1
ATOM 766 C C . LEU A 1 98 ? 9.631 -3.807 -22.871 1.00 85.31 98 LEU A C 1
ATOM 768 O O . LEU A 1 98 ? 10.031 -4.555 -21.984 1.00 85.31 98 LEU A O 1
ATOM 772 N N . PRO A 1 99 ? 10.297 -3.725 -24.031 1.00 87.19 99 PRO A N 1
ATOM 773 C CA . PRO A 1 99 ? 11.608 -4.342 -24.211 1.00 87.19 99 PRO A CA 1
ATOM 774 C C . PRO A 1 99 ? 12.662 -3.723 -23.282 1.00 87.19 99 PRO A C 1
ATOM 776 O O . PRO A 1 99 ? 12.745 -2.500 -23.165 1.00 87.19 99 PRO A O 1
ATOM 779 N N . VAL A 1 100 ? 13.538 -4.550 -22.702 1.00 84.69 100 VAL A N 1
ATOM 780 C CA . VAL A 1 100 ? 14.674 -4.093 -21.870 1.00 84.69 100 VAL A CA 1
ATOM 781 C C . VAL A 1 100 ? 15.578 -3.121 -22.643 1.00 84.69 100 VAL A C 1
ATOM 783 O O . VAL A 1 100 ? 16.105 -2.171 -22.070 1.00 84.69 100 VAL A O 1
ATOM 786 N N . ALA A 1 101 ? 15.706 -3.296 -23.962 1.00 82.50 101 ALA A N 1
ATOM 787 C CA . ALA A 1 101 ? 16.484 -2.407 -24.823 1.00 82.50 101 ALA A CA 1
ATOM 788 C C . ALA A 1 101 ? 16.028 -0.936 -24.755 1.00 82.50 101 ALA A C 1
ATOM 790 O O . ALA A 1 101 ? 16.862 -0.041 -24.855 1.00 82.50 101 ALA A O 1
ATOM 791 N N . LEU A 1 102 ? 14.732 -0.673 -24.532 1.00 80.19 102 LEU A N 1
ATOM 792 C CA . LEU A 1 102 ? 14.229 0.698 -24.402 1.00 80.19 102 LEU A CA 1
ATOM 793 C C . LEU A 1 102 ? 14.709 1.369 -23.114 1.00 80.19 102 LEU A C 1
ATOM 795 O O . LEU A 1 102 ? 14.935 2.577 -23.118 1.00 80.19 102 LEU A O 1
ATOM 799 N N . ILE A 1 103 ? 14.910 0.593 -22.044 1.00 82.06 103 ILE A N 1
ATOM 800 C CA . ILE A 1 103 ? 15.476 1.085 -20.783 1.00 82.06 103 ILE A CA 1
ATOM 801 C C . ILE A 1 103 ? 16.926 1.499 -21.010 1.00 82.06 103 ILE A C 1
ATOM 803 O O . ILE A 1 103 ? 17.299 2.611 -20.651 1.00 82.06 103 ILE A O 1
ATOM 807 N N . PHE A 1 104 ? 17.731 0.655 -21.661 1.00 77.25 104 PHE A N 1
ATOM 808 C CA . PHE A 1 104 ? 19.107 1.027 -21.992 1.00 77.25 104 PHE A CA 1
ATOM 809 C C . PHE A 1 104 ? 19.148 2.279 -22.864 1.00 77.25 104 PHE A C 1
ATOM 811 O O . PHE A 1 104 ? 19.768 3.261 -22.476 1.00 77.25 104 PHE A O 1
ATOM 818 N N . GLN A 1 105 ? 18.381 2.297 -23.951 1.00 77.38 105 GLN A N 1
ATOM 819 C CA . GLN A 1 105 ? 18.382 3.405 -24.898 1.00 77.38 105 GLN A CA 1
ATOM 820 C C . GLN A 1 105 ? 17.984 4.749 -24.267 1.00 77.38 105 GLN A C 1
ATOM 822 O O . GLN A 1 105 ? 18.605 5.769 -24.556 1.00 77.38 105 GLN A O 1
ATOM 827 N N . HIS A 1 106 ? 16.945 4.772 -23.428 1.00 72.56 106 HIS A N 1
ATOM 828 C CA . HIS A 1 106 ? 16.373 6.030 -22.936 1.00 72.56 106 HIS A CA 1
ATOM 829 C C . HIS A 1 106 ? 16.866 6.430 -21.545 1.00 72.56 106 HIS A C 1
ATOM 831 O O . HIS A 1 106 ? 16.869 7.616 -21.232 1.00 72.56 106 HIS A O 1
ATOM 837 N N . LEU A 1 107 ? 17.274 5.472 -20.709 1.00 73.56 107 LEU A N 1
ATOM 838 C CA . LEU A 1 107 ? 17.628 5.729 -19.309 1.00 73.56 107 LEU A CA 1
ATOM 839 C C . LEU A 1 107 ? 19.109 5.494 -19.013 1.00 73.56 107 LEU A C 1
ATOM 841 O O . LEU A 1 107 ? 19.643 6.152 -18.127 1.00 73.56 107 LEU A O 1
ATOM 845 N N . ILE A 1 108 ? 19.787 4.590 -19.725 1.00 73.75 108 ILE A N 1
ATOM 846 C CA . ILE A 1 108 ? 21.210 4.304 -19.484 1.00 73.75 108 ILE A CA 1
ATOM 847 C C . ILE A 1 108 ? 22.079 5.071 -20.473 1.00 73.75 108 ILE A C 1
ATOM 849 O O . ILE A 1 108 ? 22.906 5.866 -20.050 1.00 73.75 108 ILE A O 1
ATOM 853 N N . ASP A 1 109 ? 21.862 4.903 -21.773 1.00 69.62 109 ASP A N 1
ATOM 854 C CA . ASP A 1 109 ? 22.678 5.508 -22.827 1.00 69.62 109 ASP A CA 1
ATOM 855 C C . ASP A 1 109 ? 22.486 7.032 -22.885 1.00 69.62 109 ASP A C 1
ATOM 857 O O . ASP A 1 109 ? 23.435 7.770 -23.142 1.00 69.62 109 ASP A O 1
ATOM 861 N N . GLY A 1 110 ? 21.288 7.522 -22.545 1.00 57.97 110 GLY A N 1
ATOM 862 C CA . GLY A 1 110 ? 21.000 8.954 -22.390 1.00 57.97 110 GLY A CA 1
ATOM 863 C C . GLY A 1 110 ? 21.596 9.602 -21.127 1.00 57.97 110 GLY A C 1
ATOM 864 O O . GLY A 1 110 ? 21.772 10.819 -21.094 1.00 57.97 110 GLY A O 1
ATOM 865 N N . HIS A 1 111 ? 21.944 8.810 -20.103 1.00 54.06 111 HIS A N 1
ATOM 866 C CA . HIS A 1 111 ? 22.540 9.271 -18.836 1.00 54.06 111 HIS A CA 1
ATOM 867 C C . HIS A 1 111 ? 23.940 8.688 -18.576 1.00 54.06 111 HIS A C 1
ATOM 869 O O . HIS A 1 111 ? 24.489 8.831 -17.478 1.00 54.06 111 HIS A O 1
ATOM 875 N N . ALA A 1 112 ? 24.545 8.050 -19.578 1.00 49.91 112 ALA A N 1
ATOM 876 C CA . ALA A 1 112 ? 25.857 7.443 -19.474 1.00 49.91 112 ALA A CA 1
ATOM 877 C C . ALA A 1 112 ? 26.908 8.548 -19.338 1.00 49.91 112 ALA A C 1
ATOM 879 O O . ALA A 1 112 ? 27.372 9.131 -20.318 1.00 49.91 112 ALA A O 1
ATOM 880 N N . ARG A 1 113 ? 27.325 8.836 -18.101 1.00 52.22 113 ARG A N 1
ATOM 881 C CA . ARG A 1 113 ? 28.585 9.544 -17.877 1.00 52.22 113 ARG A CA 1
ATOM 882 C C . ARG A 1 113 ? 29.684 8.699 -18.534 1.00 52.22 113 ARG A C 1
ATOM 884 O O . ARG 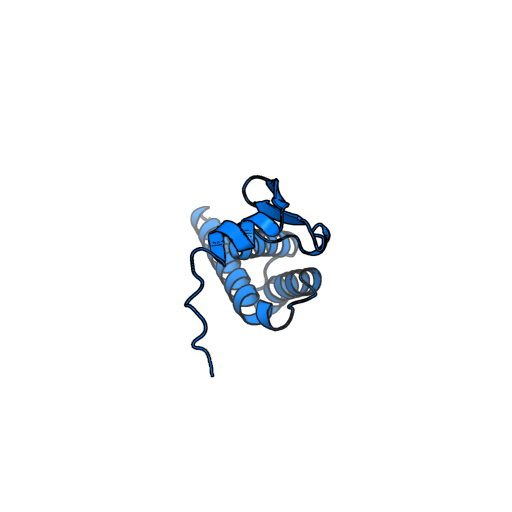A 1 113 ? 29.798 7.521 -18.181 1.00 52.22 113 ARG A O 1
ATOM 891 N N . PRO A 1 114 ? 30.478 9.244 -19.473 1.00 50.16 114 PRO A N 1
ATOM 892 C CA . PRO A 1 114 ? 31.529 8.471 -20.115 1.00 50.16 114 PRO A CA 1
ATOM 893 C C . PRO A 1 114 ? 32.475 7.951 -19.032 1.00 50.16 114 PRO A C 1
ATOM 895 O O . PRO A 1 114 ? 32.960 8.718 -18.196 1.00 50.16 114 PRO A O 1
ATOM 898 N N . ARG A 1 115 ? 32.688 6.631 -19.006 1.00 53.34 115 ARG A N 1
ATOM 899 C CA . ARG A 1 115 ? 33.713 6.023 -18.157 1.00 53.34 115 ARG A CA 1
ATOM 900 C C . ARG A 1 115 ? 35.058 6.582 -18.613 1.00 53.34 115 ARG A C 1
ATOM 902 O O . ARG A 1 115 ? 35.426 6.392 -19.770 1.00 53.34 115 ARG A O 1
ATOM 909 N N . SER A 1 116 ? 35.763 7.288 -17.730 1.00 46.19 116 SER A N 1
ATOM 910 C CA . SER A 1 116 ? 37.135 7.715 -17.999 1.00 46.19 116 SER A CA 1
ATOM 911 C C . SER A 1 116 ? 37.992 6.472 -18.272 1.00 46.19 116 SER A C 1
ATOM 913 O O . SER A 1 116 ? 37.946 5.542 -17.460 1.00 46.19 116 SER A O 1
ATOM 915 N N . PRO A 1 117 ? 38.731 6.415 -19.392 1.00 61.12 117 PRO A N 1
ATOM 916 C CA . PRO A 1 117 ? 39.676 5.335 -19.629 1.00 61.12 117 PRO A CA 1
ATOM 917 C C . PRO A 1 117 ? 40.820 5.416 -18.607 1.00 61.12 117 PRO A C 1
ATOM 919 O O . PRO A 1 117 ? 41.228 6.514 -18.220 1.00 61.12 117 PRO A O 1
ATOM 922 N N . ILE A 1 118 ? 41.263 4.243 -18.147 1.00 57.31 118 ILE A N 1
ATOM 923 C CA . ILE A 1 118 ? 42.430 4.037 -17.272 1.00 57.31 118 ILE A CA 1
ATOM 924 C C . ILE A 1 118 ? 43.697 4.124 -18.120 1.00 57.31 118 ILE A C 1
ATOM 926 O O . ILE A 1 118 ? 43.667 3.562 -19.240 1.00 57.31 118 ILE A O 1
#

Secondary structure (DSSP, 8-state):
---HHHHHHHHHHHHHHHHHHHHHHGGG-TT-HHHHHHHHHHHHHHTT---HHHHHHHHHHHHHHHHHS----EE-TTT-BTTEEEEEETTTTEEEEEEHHHHIIIIITTT-PPPPP-

Sequence (118 aa):
MNSPLDSMEYRETMQRAALAYLKRHQKEHLEHDDQLFSRTITHLRLALGVPEHLAESLAGLAYSELHHGAGERMLDISRSTGSTVVLSDPLTGNVYTLPVALIFQHLIDGHARPRSPI